Protein AF-A0A163UQL9-F1 (afdb_monomer_lite)

Organism: NCBI:txid2738409

Foldseek 3Di:
DPPPDDPPQDCDPPHPCVQVVLAVVLLVVLLVLLLVLLVLVLVVCVVDPCVGDPPCPCVVSVVVNVVSVVVSCCCQPPVVNCVVVVHYHDDPVSVVVSVCSSVVSNVVSVVVVVVVVPPPPPPPCDPPPPDPPPDDDDDDDDDD

InterPro domains:
  IPR006068 Cation-transporting P-type ATPase, C-terminal [PF00689] (23-114)
  IPR023298 P-type ATPase, transmembrane domain superfamily [SSF81665] (17-119)
  IPR050510 Cation transport ATPase (P-type) [PTHR43294] (22-121)

pLDDT: mean 70.05, std 11.57, range [43.97, 85.75]

Structure (mmCIF, N/CA/C/O backbone):
data_AF-A0A163UQL9-F1
#
_entry.id   AF-A0A163UQL9-F1
#
loop_
_atom_site.group_PDB
_atom_site.id
_atom_site.type_symbol
_atom_site.label_atom_id
_atom_site.label_alt_id
_atom_site.label_comp_id
_atom_site.label_asym_id
_atom_site.label_entity_id
_atom_site.label_seq_id
_atom_site.pdbx_PDB_ins_code
_atom_site.Cartn_x
_atom_site.Cartn_y
_atom_site.Cartn_z
_atom_site.occupancy
_atom_site.B_iso_or_equiv
_atom_site.auth_seq_id
_atom_site.auth_comp_id
_atom_site.auth_asym_id
_atom_site.auth_atom_id
_atom_site.pdbx_PDB_model_num
ATOM 1 N N . MET A 1 1 ? 18.413 8.265 -4.142 1.00 46.62 1 MET A N 1
ATOM 2 C CA . MET A 1 1 ? 17.915 8.684 -5.471 1.00 46.62 1 MET A CA 1
ATOM 3 C C . MET A 1 1 ? 18.793 8.009 -6.519 1.00 46.62 1 MET A C 1
ATOM 5 O O . MET A 1 1 ? 19.942 8.398 -6.638 1.00 46.62 1 MET A O 1
ATOM 9 N N . ARG A 1 2 ? 18.344 6.909 -7.146 1.00 56.00 2 ARG A N 1
ATOM 10 C CA . ARG A 1 2 ? 19.227 6.006 -7.925 1.00 56.00 2 ARG A CA 1
ATOM 11 C C . ARG A 1 2 ? 19.107 6.114 -9.457 1.00 56.00 2 ARG A C 1
ATOM 13 O O . ARG A 1 2 ? 19.931 5.524 -10.133 1.00 56.00 2 ARG A O 1
ATOM 20 N N . SER A 1 3 ? 18.141 6.861 -10.005 1.00 61.81 3 SER A N 1
ATOM 21 C CA . SER A 1 3 ? 17.850 6.835 -11.455 1.00 61.81 3 SER A CA 1
ATOM 22 C C . SER A 1 3 ? 18.218 8.104 -12.239 1.00 61.81 3 SER A C 1
ATOM 24 O O . SER A 1 3 ? 17.991 8.127 -13.440 1.00 61.81 3 SER A O 1
ATOM 26 N N . GLY A 1 4 ? 18.753 9.153 -11.595 1.00 72.50 4 GLY A N 1
ATOM 27 C CA . GLY A 1 4 ? 19.219 10.366 -12.295 1.00 72.50 4 GLY A CA 1
ATOM 28 C C . GLY A 1 4 ? 18.154 11.132 -13.095 1.00 72.50 4 GLY A C 1
ATOM 29 O O . GLY A 1 4 ? 18.515 11.849 -14.017 1.00 72.50 4 GLY A O 1
ATOM 30 N N . TRP A 1 5 ? 16.868 10.954 -12.766 1.00 76.56 5 TRP A N 1
ATOM 31 C CA . TRP A 1 5 ? 15.743 11.523 -13.513 1.00 76.56 5 TRP A CA 1
ATOM 32 C C . TRP A 1 5 ? 15.680 13.050 -13.394 1.00 76.56 5 TRP A C 1
ATOM 34 O O . TRP A 1 5 ? 15.702 13.582 -12.278 1.00 76.56 5 TRP A O 1
ATOM 44 N N . HIS A 1 6 ? 15.519 13.727 -14.529 1.00 80.69 6 HIS A N 1
ATOM 45 C CA . HIS A 1 6 ? 15.235 15.154 -14.637 1.00 80.69 6 HIS A CA 1
ATOM 46 C C . HIS A 1 6 ? 13.857 15.402 -15.277 1.00 80.69 6 HIS A C 1
ATOM 48 O O . HIS A 1 6 ? 13.406 14.620 -16.119 1.00 80.69 6 HIS A O 1
ATOM 54 N N . PRO A 1 7 ? 13.173 16.508 -14.921 1.00 81.25 7 PRO A N 1
ATOM 55 C CA . PRO A 1 7 ? 11.941 16.903 -15.594 1.00 81.25 7 PRO A CA 1
ATOM 56 C C . PRO A 1 7 ? 12.157 17.047 -17.106 1.00 81.25 7 PRO A C 1
ATOM 58 O O . PRO A 1 7 ? 12.985 17.843 -17.540 1.00 81.25 7 PRO A O 1
ATOM 61 N N . GLY A 1 8 ? 11.400 16.285 -17.897 1.00 78.75 8 GLY A N 1
ATOM 62 C CA . GLY A 1 8 ? 11.518 16.244 -19.360 1.00 78.75 8 GLY A CA 1
ATOM 63 C C . GLY A 1 8 ? 12.216 14.997 -19.911 1.00 78.75 8 GLY A C 1
ATOM 64 O O . GLY A 1 8 ? 12.157 14.774 -21.120 1.00 78.75 8 GLY A O 1
ATOM 65 N N . ASP A 1 9 ? 12.810 14.156 -19.058 1.00 83.75 9 ASP A N 1
ATOM 66 C CA . ASP A 1 9 ? 13.413 12.902 -19.507 1.00 83.75 9 ASP A CA 1
ATOM 67 C C . ASP A 1 9 ? 12.356 11.929 -20.070 1.00 83.75 9 ASP A C 1
ATOM 69 O O . ASP A 1 9 ? 11.282 11.761 -19.479 1.00 83.75 9 ASP A O 1
ATOM 73 N N . PRO A 1 10 ? 12.645 11.236 -21.188 1.00 83.06 10 PRO A N 1
ATOM 74 C CA . PRO A 1 10 ? 11.673 10.375 -21.841 1.00 83.06 10 PRO A CA 1
ATOM 75 C C . PRO A 1 10 ? 11.453 9.081 -21.040 1.00 83.06 10 PRO A C 1
ATOM 77 O O . PRO A 1 10 ? 12.370 8.287 -20.820 1.00 83.06 10 PRO A O 1
ATOM 80 N N . THR A 1 11 ? 10.205 8.830 -20.646 1.00 83.38 11 THR A N 1
ATOM 81 C CA . THR A 1 11 ? 9.770 7.650 -19.871 1.00 83.38 11 THR A CA 1
ATOM 82 C C . THR A 1 11 ? 8.900 6.685 -20.681 1.00 83.38 11 THR A C 1
ATOM 84 O O . THR A 1 11 ? 8.194 5.869 -20.101 1.00 83.38 11 THR A O 1
ATOM 87 N N . GLY A 1 12 ? 8.903 6.797 -22.013 1.00 82.25 12 GLY A N 1
ATOM 88 C CA . GLY A 1 12 ? 8.134 5.928 -22.910 1.00 82.25 12 GLY A CA 1
ATOM 89 C C . GLY A 1 12 ? 8.791 4.563 -23.168 1.00 82.25 12 GLY A C 1
ATOM 90 O O . GLY A 1 12 ? 9.935 4.340 -22.774 1.00 82.25 12 GLY A O 1
ATOM 91 N N . PRO A 1 13 ? 8.099 3.638 -23.856 1.00 80.25 13 PRO A N 1
ATOM 92 C CA . PRO A 1 13 ? 8.647 2.328 -24.203 1.00 80.25 13 PRO A CA 1
ATOM 93 C C . PRO A 1 13 ? 9.986 2.439 -24.944 1.00 80.25 13 PRO A C 1
ATOM 95 O O . PRO A 1 13 ? 10.136 3.253 -25.853 1.00 80.25 13 PRO A O 1
ATOM 98 N N . GLY A 1 14 ? 10.959 1.609 -24.561 1.00 79.81 14 GLY A N 1
ATOM 99 C CA . GLY A 1 14 ? 12.297 1.595 -25.165 1.00 79.81 14 GLY A CA 1
ATOM 100 C C . GLY A 1 14 ? 13.282 2.620 -24.593 1.00 79.81 14 GLY A C 1
ATOM 101 O O . GLY A 1 14 ? 14.436 2.638 -25.017 1.00 79.81 14 GLY A O 1
ATOM 102 N N . THR A 1 15 ? 12.878 3.443 -23.619 1.00 82.44 15 THR A N 1
ATOM 103 C CA . THR A 1 15 ? 13.795 4.366 -22.937 1.00 82.44 15 THR A CA 1
ATOM 104 C C . THR A 1 15 ? 14.406 3.727 -21.683 1.00 82.44 15 THR A C 1
ATOM 106 O O . THR A 1 15 ? 13.778 2.866 -21.057 1.00 82.44 15 THR A O 1
ATOM 109 N N . PRO A 1 16 ? 15.606 4.160 -21.243 1.00 80.94 16 PRO A N 1
ATOM 110 C CA . PRO A 1 16 ? 16.254 3.615 -20.044 1.00 80.94 16 PRO A CA 1
ATOM 111 C C . PRO A 1 16 ? 15.422 3.775 -18.761 1.00 80.94 16 PRO A C 1
ATOM 113 O O . PRO A 1 16 ? 15.566 2.998 -17.821 1.00 80.94 16 PRO A O 1
ATOM 116 N N . LEU A 1 17 ? 14.544 4.782 -18.719 1.00 83.62 17 LEU A N 1
ATOM 117 C CA . LEU A 1 17 ? 13.726 5.129 -17.557 1.00 83.62 17 LEU A CA 1
ATOM 118 C C . LEU A 1 17 ? 12.361 4.435 -17.543 1.00 83.62 17 LEU A C 1
ATOM 120 O O . LEU A 1 17 ? 11.648 4.540 -16.545 1.00 83.62 17 LEU A O 1
ATOM 124 N N . PHE A 1 18 ? 11.991 3.722 -18.611 1.00 83.00 18 PHE A N 1
ATOM 125 C CA . PHE A 1 18 ? 10.678 3.090 -18.741 1.00 83.00 18 PHE A CA 1
ATOM 126 C C . PHE A 1 18 ? 10.376 2.131 -17.584 1.00 83.00 18 PHE A C 1
ATOM 128 O O . PHE A 1 18 ? 9.333 2.232 -16.945 1.00 83.00 18 PHE A O 1
ATOM 135 N N . HIS A 1 19 ? 11.321 1.254 -17.238 1.00 80.19 19 HIS A N 1
ATOM 136 C CA . HIS A 1 19 ? 11.144 0.321 -16.122 1.00 80.19 19 HIS A CA 1
ATOM 137 C C . HIS A 1 19 ? 10.994 1.033 -14.774 1.00 80.19 19 HIS A C 1
ATOM 139 O O . HIS A 1 19 ? 10.098 0.692 -14.001 1.00 80.19 19 HIS A O 1
ATOM 145 N N . THR A 1 20 ? 11.817 2.051 -14.509 1.00 82.50 20 THR A N 1
ATOM 146 C CA . THR A 1 20 ? 11.721 2.860 -13.284 1.00 82.50 20 THR A CA 1
ATOM 147 C C . THR A 1 20 ? 10.377 3.583 -13.201 1.00 82.50 20 THR A C 1
ATOM 149 O O . THR A 1 20 ? 9.782 3.655 -12.127 1.00 82.50 20 THR A O 1
ATOM 152 N N . TYR A 1 21 ? 9.872 4.087 -14.329 1.00 83.62 21 TYR A N 1
ATOM 153 C CA . TYR A 1 21 ? 8.559 4.718 -14.413 1.00 83.62 21 TYR A CA 1
ATOM 154 C C . TYR A 1 21 ? 7.432 3.732 -14.075 1.00 83.62 21 TYR A C 1
ATOM 156 O O . TYR A 1 21 ? 6.598 4.034 -13.222 1.00 83.62 21 TYR A O 1
ATOM 164 N N . LEU A 1 22 ? 7.435 2.528 -14.660 1.00 83.62 22 LEU A N 1
ATOM 165 C CA . LEU A 1 22 ? 6.427 1.503 -14.353 1.00 83.62 22 LEU A CA 1
ATOM 166 C C . LEU A 1 22 ? 6.482 1.075 -12.878 1.00 83.62 22 LEU A C 1
ATOM 168 O O . LEU A 1 22 ? 5.440 0.934 -12.234 1.00 83.62 22 LEU A O 1
ATOM 172 N N . GLN A 1 23 ? 7.683 0.924 -12.310 1.00 83.19 23 GLN A N 1
ATOM 173 C CA . GLN A 1 23 ? 7.852 0.639 -10.881 1.00 83.19 23 GLN A CA 1
ATOM 174 C C . GLN A 1 23 ? 7.304 1.764 -10.000 1.00 83.19 23 GLN A C 1
ATOM 176 O O . GLN A 1 23 ? 6.595 1.484 -9.034 1.00 83.19 23 GLN A O 1
ATOM 181 N N . ALA A 1 24 ? 7.582 3.027 -10.336 1.00 83.62 24 ALA A N 1
ATOM 182 C CA . ALA A 1 24 ? 7.080 4.176 -9.589 1.00 83.62 24 ALA A CA 1
ATOM 183 C C . ALA A 1 24 ? 5.545 4.235 -9.615 1.00 83.62 24 ALA A C 1
ATOM 185 O O . ALA A 1 24 ? 4.922 4.336 -8.559 1.00 83.62 24 ALA A O 1
ATOM 186 N N . THR A 1 25 ? 4.931 4.077 -10.790 1.00 85.19 25 THR A N 1
ATOM 187 C CA . THR A 1 25 ? 3.468 4.048 -10.945 1.00 85.19 25 THR A CA 1
ATOM 188 C C . THR A 1 25 ? 2.842 2.888 -10.170 1.00 85.19 25 THR A C 1
ATOM 190 O O . THR A 1 25 ? 1.842 3.074 -9.474 1.00 85.19 25 THR A O 1
ATOM 193 N N . THR A 1 26 ? 3.459 1.704 -10.211 1.00 85.44 26 THR A N 1
ATOM 194 C CA . THR A 1 26 ? 2.978 0.538 -9.453 1.00 85.44 26 THR A CA 1
ATOM 195 C C . THR A 1 26 ? 3.098 0.766 -7.944 1.00 85.44 26 THR A C 1
ATOM 197 O O . THR A 1 26 ? 2.188 0.422 -7.190 1.00 85.44 26 THR A O 1
ATOM 200 N N . MET A 1 27 ? 4.177 1.406 -7.487 1.00 83.69 27 MET A N 1
ATOM 201 C CA . MET A 1 27 ? 4.354 1.776 -6.083 1.00 83.69 27 MET A CA 1
ATOM 202 C C . MET A 1 27 ? 3.316 2.813 -5.632 1.00 83.69 27 MET A C 1
ATOM 204 O O . MET A 1 27 ? 2.772 2.684 -4.536 1.00 83.69 27 MET A O 1
ATOM 208 N N . SER A 1 28 ? 2.986 3.800 -6.472 1.00 85.06 28 SER A N 1
ATOM 209 C CA . SER A 1 28 ? 1.904 4.756 -6.202 1.00 85.06 28 SER A CA 1
ATOM 210 C C . SER A 1 28 ? 0.542 4.069 -6.107 1.00 85.06 28 SER A C 1
ATOM 212 O O . SER A 1 28 ? -0.197 4.325 -5.157 1.00 85.06 28 SER A O 1
ATOM 214 N N . PHE A 1 29 ? 0.226 3.159 -7.032 1.00 85.75 29 PHE A N 1
ATOM 215 C CA . PHE A 1 29 ? -0.991 2.345 -6.971 1.00 85.75 29 PHE A CA 1
ATOM 216 C C . PHE A 1 29 ? -1.073 1.560 -5.657 1.00 85.75 29 PHE A C 1
ATOM 218 O O . PHE A 1 29 ? -2.070 1.635 -4.939 1.00 85.75 29 PHE A O 1
ATOM 225 N N . ALA A 1 30 ? 0.001 0.858 -5.301 1.00 82.88 30 ALA A N 1
ATOM 226 C CA . ALA A 1 30 ? 0.039 0.050 -4.095 1.00 82.88 30 ALA A CA 1
ATOM 227 C C . ALA A 1 30 ? -0.087 0.915 -2.820 1.00 82.88 30 ALA A C 1
ATOM 229 O O . ALA A 1 30 ? -0.757 0.516 -1.866 1.00 82.88 30 ALA A O 1
ATOM 230 N N . ALA A 1 31 ? 0.491 2.123 -2.808 1.00 81.00 31 ALA A N 1
ATOM 231 C CA . ALA A 1 31 ? 0.335 3.072 -1.706 1.00 81.00 31 ALA A CA 1
ATOM 232 C C . ALA A 1 31 ? -1.121 3.543 -1.545 1.00 81.00 31 ALA A C 1
ATOM 234 O O . ALA A 1 31 ? -1.613 3.626 -0.421 1.00 81.00 31 ALA A O 1
ATOM 235 N N . ILE A 1 32 ? -1.829 3.793 -2.652 1.00 85.62 32 ILE A N 1
ATOM 236 C CA . ILE A 1 32 ? -3.260 4.130 -2.624 1.00 85.62 32 ILE A CA 1
ATOM 237 C C . ILE A 1 32 ? -4.058 2.979 -2.004 1.00 85.62 32 ILE A C 1
ATOM 239 O O . ILE A 1 32 ? -4.816 3.215 -1.066 1.00 85.62 32 ILE A O 1
ATOM 243 N N . VAL A 1 33 ? -3.845 1.738 -2.454 1.00 83.31 33 VAL A N 1
ATOM 244 C CA . VAL A 1 33 ? -4.513 0.556 -1.876 1.00 83.31 33 VAL A CA 1
ATOM 245 C C . VAL A 1 33 ? -4.225 0.431 -0.375 1.00 83.31 33 VAL A C 1
ATOM 247 O O . VAL A 1 33 ? -5.133 0.201 0.421 1.00 83.31 33 VAL A O 1
ATOM 250 N N . ALA A 1 34 ? -2.978 0.644 0.051 1.00 79.06 34 ALA A N 1
ATOM 251 C CA . ALA A 1 34 ? -2.619 0.605 1.468 1.00 79.06 34 ALA A CA 1
ATOM 252 C C . ALA A 1 34 ? -3.386 1.653 2.302 1.00 79.06 34 ALA A C 1
ATOM 254 O O . ALA A 1 34 ? -3.833 1.351 3.414 1.00 79.06 34 ALA A O 1
ATOM 255 N N . CYS A 1 35 ? -3.586 2.859 1.762 1.00 78.81 35 CYS A N 1
ATOM 256 C CA . CYS A 1 35 ? -4.412 3.890 2.392 1.00 78.81 35 CYS A CA 1
ATOM 257 C C . CYS A 1 35 ? -5.881 3.459 2.506 1.00 78.81 35 CYS A C 1
ATOM 259 O O . CYS A 1 35 ? -6.468 3.599 3.581 1.00 78.81 35 CYS A O 1
ATOM 261 N N . GLN A 1 36 ? -6.451 2.887 1.441 1.00 82.31 36 GLN A N 1
ATOM 262 C CA . GLN A 1 36 ? -7.839 2.405 1.422 1.00 82.31 36 GLN A CA 1
ATOM 263 C C . GLN A 1 36 ? -8.079 1.336 2.494 1.00 82.31 36 GLN A C 1
ATOM 265 O O . GLN A 1 36 ? -9.039 1.428 3.265 1.00 82.31 36 GLN A O 1
ATOM 270 N N . VAL A 1 37 ? -7.145 0.390 2.631 1.00 78.75 37 VAL A N 1
ATOM 271 C CA . VAL A 1 37 ? -7.162 -0.621 3.696 1.00 78.75 37 VAL A CA 1
ATOM 272 C C . VAL A 1 37 ? -7.133 0.038 5.081 1.00 78.75 37 VAL A C 1
ATOM 274 O O . VAL A 1 37 ? -7.926 -0.327 5.952 1.00 78.75 37 VAL A O 1
ATOM 277 N N . GLY A 1 38 ? -6.275 1.042 5.291 1.00 74.00 38 GLY A N 1
ATOM 278 C CA . GLY A 1 38 ? -6.229 1.818 6.536 1.00 74.00 38 GLY A CA 1
ATOM 279 C C . GLY A 1 38 ? -7.573 2.472 6.884 1.00 74.00 38 GLY A C 1
ATOM 280 O O . GLY A 1 38 ? -8.043 2.366 8.021 1.00 74.00 38 GLY A O 1
ATOM 281 N N . THR A 1 39 ? -8.246 3.072 5.900 1.00 76.69 39 THR A N 1
ATOM 282 C CA . THR A 1 39 ? -9.588 3.655 6.061 1.00 76.69 39 THR A CA 1
ATOM 283 C C . THR A 1 39 ? -10.661 2.592 6.339 1.00 76.69 39 THR A C 1
ATOM 285 O O . THR A 1 39 ? -11.529 2.791 7.197 1.00 76.69 39 THR A O 1
ATOM 288 N N . ALA A 1 40 ? -10.596 1.429 5.688 1.00 74.62 40 ALA A N 1
ATOM 289 C CA . ALA A 1 40 ? -11.495 0.305 5.959 1.00 74.62 40 ALA A CA 1
ATOM 290 C C . ALA A 1 40 ? -11.349 -0.205 7.408 1.00 74.62 40 ALA A C 1
ATOM 292 O O . ALA A 1 40 ? -12.346 -0.443 8.095 1.00 74.62 40 ALA A O 1
ATOM 293 N N . PHE A 1 41 ? -10.121 -0.282 7.930 1.00 69.06 41 PHE A N 1
ATOM 294 C CA . PHE A 1 41 ? -9.880 -0.595 9.342 1.00 69.06 41 PHE A CA 1
ATOM 295 C C . PHE A 1 41 ? -10.369 0.509 10.295 1.00 69.06 41 PHE A C 1
ATOM 297 O O . PHE A 1 41 ? -10.975 0.202 11.323 1.00 69.06 41 PHE A O 1
ATOM 304 N N . ALA A 1 42 ? -10.150 1.784 9.968 1.00 68.69 42 ALA A N 1
ATOM 305 C CA . ALA A 1 42 ? -10.599 2.925 10.772 1.00 68.69 42 ALA A CA 1
ATOM 306 C C . ALA A 1 42 ? -12.131 2.988 10.916 1.00 68.69 42 ALA A C 1
ATOM 308 O O . ALA A 1 42 ? -12.665 3.129 12.026 1.00 68.69 42 ALA A O 1
ATOM 309 N N . SER A 1 43 ? -12.842 2.815 9.796 1.00 65.19 43 SER A N 1
ATOM 310 C CA . SER A 1 43 ? -14.306 2.760 9.767 1.00 65.19 43 SER A CA 1
ATOM 311 C C . SER A 1 43 ? -14.840 1.587 10.591 1.00 65.19 43 SER A C 1
ATOM 313 O O . SER A 1 43 ? -15.808 1.757 11.326 1.00 65.19 43 SER A O 1
ATOM 315 N N . ARG A 1 44 ? -14.162 0.434 10.601 1.00 63.84 44 ARG A N 1
ATOM 316 C CA . ARG A 1 44 ? -14.517 -0.687 11.482 1.00 63.84 44 ARG A CA 1
ATOM 317 C C . ARG A 1 44 ? -14.434 -0.323 12.970 1.00 63.84 44 ARG A C 1
ATOM 319 O O . ARG A 1 44 ? -15.361 -0.638 13.718 1.00 63.84 44 ARG A O 1
ATOM 326 N N . THR A 1 45 ? -13.361 0.336 13.407 1.00 55.53 45 THR A N 1
ATOM 327 C CA . THR A 1 45 ? -13.200 0.763 14.811 1.00 55.53 45 THR A CA 1
ATOM 328 C C . THR A 1 45 ? -14.277 1.773 15.240 1.00 55.53 45 THR A C 1
ATOM 330 O O . THR A 1 45 ? -14.605 1.868 16.422 1.00 55.53 45 THR A O 1
ATOM 333 N N . ALA A 1 46 ? -14.879 2.506 14.292 1.00 51.38 46 ALA A N 1
ATOM 334 C CA . ALA A 1 46 ? -15.933 3.482 14.578 1.00 51.38 46 ALA A CA 1
ATOM 335 C C . ALA A 1 46 ? -17.254 2.834 15.035 1.00 51.38 46 ALA A C 1
ATOM 337 O O . ALA A 1 46 ? -17.937 3.396 15.889 1.00 51.38 46 ALA A O 1
ATOM 338 N N . TRP A 1 47 ? -17.591 1.647 14.519 1.00 47.94 47 TRP A N 1
ATOM 339 C CA . TRP A 1 47 ? -18.844 0.944 14.842 1.00 47.94 47 TRP A CA 1
ATOM 340 C C . TRP A 1 47 ? -18.715 -0.040 16.010 1.00 47.94 47 TRP A C 1
ATOM 342 O O . TRP A 1 47 ? -19.717 -0.483 16.565 1.00 47.94 47 TRP A O 1
ATOM 352 N N . ALA A 1 48 ? -17.490 -0.376 16.411 1.00 44.22 48 ALA A N 1
ATOM 353 C CA . ALA A 1 48 ? -17.218 -1.365 17.441 1.00 44.22 48 ALA A CA 1
ATOM 354 C C . ALA A 1 48 ? -16.020 -0.923 18.285 1.00 44.22 48 ALA A C 1
ATOM 356 O O . ALA A 1 48 ? -14.875 -0.982 17.840 1.00 44.22 48 ALA A O 1
ATOM 357 N N . SER A 1 49 ? -16.271 -0.509 19.530 1.00 43.97 49 SER A N 1
ATOM 358 C CA . SER A 1 49 ? -15.197 -0.345 20.511 1.00 43.97 49 SER A CA 1
ATOM 359 C C . SER A 1 49 ? -14.402 -1.655 20.589 1.00 43.97 49 SER A C 1
ATOM 361 O O . SER A 1 49 ? -14.993 -2.699 20.876 1.00 43.97 49 SER A O 1
ATOM 363 N N . LEU A 1 50 ? -13.079 -1.609 20.366 1.00 44.66 50 LEU A N 1
ATOM 364 C CA . LEU A 1 50 ? -12.171 -2.771 20.445 1.00 44.66 50 LEU A CA 1
ATOM 365 C C . LEU A 1 50 ? -12.302 -3.557 21.766 1.00 44.66 50 LEU A C 1
ATOM 367 O O . LEU A 1 50 ? -11.892 -4.710 21.842 1.00 44.66 50 LEU A O 1
ATOM 371 N N . LYS A 1 51 ? -12.881 -2.942 22.804 1.00 45.81 51 LYS A N 1
ATOM 372 C CA . LYS A 1 51 ? -13.146 -3.555 24.109 1.00 45.81 51 LYS A CA 1
ATOM 373 C C . LYS A 1 51 ? -14.436 -4.383 24.194 1.00 45.81 51 LYS A C 1
ATOM 375 O O . LYS A 1 51 ? -14.579 -5.119 25.161 1.00 45.81 51 LYS A O 1
ATOM 380 N N . SER A 1 52 ? -15.369 -4.259 23.244 1.00 44.72 52 SER A N 1
ATOM 381 C CA . SER A 1 52 ? -16.712 -4.861 23.340 1.00 44.72 52 SER A CA 1
ATOM 382 C C . SER A 1 52 ? -17.043 -5.864 22.235 1.00 44.72 52 SER A C 1
ATOM 384 O O . SER A 1 52 ? -17.952 -6.667 22.418 1.00 44.72 52 SER A O 1
ATOM 386 N N . VAL A 1 53 ? -16.363 -5.825 21.087 1.00 45.59 53 VAL A N 1
ATOM 387 C CA . VAL A 1 53 ? -16.701 -6.680 19.942 1.00 45.59 53 VAL A CA 1
ATOM 388 C C . VAL A 1 53 ? -15.414 -7.273 19.385 1.00 45.59 53 VAL A C 1
ATOM 390 O O . VAL A 1 53 ? -14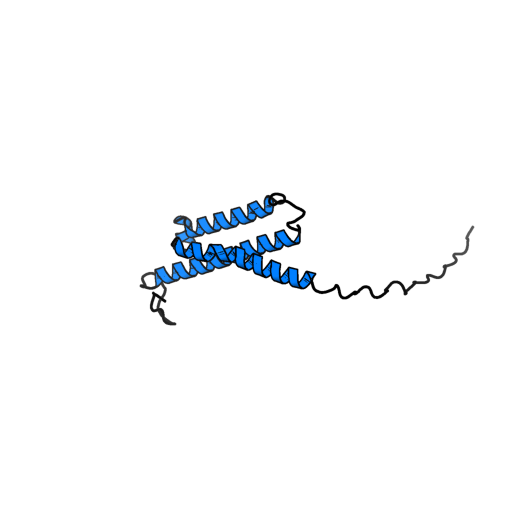.568 -6.563 18.845 1.00 45.59 53 VAL A O 1
ATOM 393 N N . GLY A 1 54 ? -15.257 -8.586 19.558 1.00 49.75 54 GLY A N 1
ATOM 394 C CA . GLY A 1 54 ? -14.072 -9.332 19.150 1.00 49.75 54 GLY A CA 1
ATOM 395 C C . GLY A 1 54 ? -13.724 -9.152 17.671 1.00 49.75 54 GLY A C 1
ATOM 396 O O . GLY A 1 54 ? -14.568 -8.825 16.827 1.00 49.75 54 GLY A O 1
ATOM 397 N N . VAL A 1 55 ? -12.453 -9.412 17.359 1.00 51.78 55 VAL A N 1
ATOM 398 C CA . VAL A 1 55 ? -11.775 -9.187 16.069 1.00 51.78 55 VAL A CA 1
ATOM 399 C C . VAL A 1 55 ? -12.430 -9.927 14.873 1.00 51.78 55 VAL A C 1
ATOM 401 O O . VAL A 1 55 ? -12.028 -9.724 13.730 1.00 51.78 55 VAL A O 1
ATOM 404 N N . THR A 1 56 ? -13.513 -10.677 15.067 1.00 51.28 56 THR A N 1
ATOM 405 C CA . THR A 1 56 ? -14.131 -11.581 14.081 1.00 51.28 56 THR A CA 1
ATOM 406 C C . THR A 1 56 ? -15.592 -11.275 13.714 1.00 51.28 56 THR A C 1
ATOM 408 O O . THR A 1 56 ? -16.140 -11.942 12.840 1.00 51.28 56 THR A O 1
ATOM 411 N N . THR A 1 57 ? -16.238 -10.273 14.323 1.00 54.28 57 THR A N 1
ATOM 412 C CA . THR A 1 57 ? -17.712 -10.124 14.232 1.00 54.28 57 THR A CA 1
ATOM 413 C C . THR A 1 57 ? -18.225 -9.621 12.871 1.00 54.28 57 THR A C 1
ATOM 415 O O . THR A 1 57 ? -19.357 -9.912 12.506 1.00 54.28 57 THR A O 1
ATOM 418 N N . ASN A 1 58 ? -17.400 -8.933 12.066 1.00 63.16 58 ASN A N 1
ATOM 419 C CA . ASN A 1 58 ? -17.781 -8.498 10.713 1.00 63.16 58 ASN A CA 1
ATOM 420 C C . ASN A 1 58 ? -16.887 -9.146 9.644 1.00 63.16 58 ASN A C 1
ATOM 422 O O . ASN A 1 58 ? -15.939 -8.542 9.132 1.00 63.16 58 ASN A O 1
ATOM 426 N N . ARG A 1 59 ? -17.196 -10.411 9.332 1.00 66.94 59 ARG A N 1
ATOM 427 C CA . ARG A 1 59 ? -16.485 -11.218 8.324 1.00 66.94 59 ARG A CA 1
ATOM 428 C C . ARG A 1 59 ? -16.600 -10.633 6.912 1.00 66.94 59 ARG A C 1
ATOM 430 O O . ARG A 1 59 ? -15.708 -10.875 6.113 1.00 66.94 59 ARG A O 1
ATOM 437 N N . LEU A 1 60 ? -17.637 -9.841 6.620 1.00 69.50 60 LEU A N 1
ATOM 438 C CA . LEU A 1 60 ? -17.813 -9.192 5.316 1.00 69.50 60 LEU A CA 1
ATOM 439 C C . LEU A 1 60 ? -16.768 -8.097 5.083 1.00 69.50 60 LEU A C 1
ATOM 441 O O . LEU A 1 60 ? -16.153 -8.064 4.024 1.00 69.50 60 LEU A O 1
ATOM 445 N N . VAL A 1 61 ? -16.499 -7.254 6.085 1.00 69.31 61 VAL A N 1
ATOM 446 C CA . VAL A 1 61 ? -15.460 -6.209 5.982 1.00 69.31 61 VAL A CA 1
ATOM 447 C C . VAL A 1 61 ? -14.060 -6.823 5.927 1.00 69.31 61 VAL A C 1
ATOM 449 O O . VAL A 1 61 ? -13.239 -6.410 5.115 1.00 69.31 61 VAL A O 1
ATOM 452 N N . LEU A 1 62 ? -13.796 -7.854 6.738 1.00 68.75 62 LEU A N 1
ATOM 453 C CA . LEU A 1 62 ? -12.546 -8.623 6.656 1.00 68.75 62 LEU A CA 1
ATOM 454 C C . LEU A 1 62 ? -12.379 -9.305 5.293 1.00 68.75 62 LEU A C 1
ATOM 456 O O . LEU A 1 62 ? -11.279 -9.306 4.750 1.00 68.75 62 LEU A O 1
ATOM 460 N N . GLY A 1 63 ? -13.463 -9.846 4.735 1.00 72.81 63 GLY A N 1
ATOM 461 C CA . GLY A 1 63 ? -13.490 -10.407 3.388 1.00 72.81 63 GLY A CA 1
ATOM 462 C C . GLY A 1 63 ? -13.203 -9.358 2.317 1.00 72.81 63 GLY A C 1
ATOM 463 O O . GLY A 1 63 ? -12.419 -9.632 1.418 1.00 72.81 63 GLY A O 1
ATOM 464 N N . GLY A 1 64 ? -13.760 -8.150 2.448 1.00 77.31 64 GLY A N 1
ATOM 465 C CA . GLY A 1 64 ? -13.487 -7.025 1.550 1.00 77.31 64 GLY A CA 1
ATOM 466 C C . GLY A 1 64 ? -12.022 -6.589 1.576 1.00 77.31 64 GLY A C 1
ATOM 467 O O . GLY A 1 64 ? -11.402 -6.491 0.524 1.00 77.31 64 GLY A O 1
ATOM 468 N N . ILE A 1 65 ? -11.438 -6.431 2.768 1.00 74.31 65 ILE A N 1
ATOM 469 C CA . ILE A 1 65 ? -10.013 -6.095 2.927 1.00 74.31 65 ILE A CA 1
ATOM 470 C C . ILE A 1 65 ? -9.123 -7.206 2.354 1.00 74.31 65 ILE A C 1
ATOM 472 O O . ILE A 1 65 ? -8.166 -6.929 1.635 1.00 74.31 65 ILE A O 1
ATOM 476 N N . ALA A 1 66 ? -9.432 -8.473 2.647 1.00 73.88 66 ALA A N 1
ATOM 477 C CA . ALA A 1 66 ? -8.683 -9.603 2.104 1.00 73.88 66 ALA A CA 1
ATOM 478 C C . ALA A 1 66 ? -8.778 -9.656 0.572 1.00 73.88 66 ALA A C 1
ATOM 480 O O . ALA A 1 66 ? -7.766 -9.854 -0.094 1.00 73.88 66 ALA A O 1
ATOM 481 N N . PHE A 1 67 ? -9.971 -9.435 0.015 1.00 81.06 67 PHE A N 1
ATOM 482 C CA . PHE A 1 67 ? -10.190 -9.369 -1.425 1.00 81.06 67 PHE A CA 1
ATOM 483 C C . PHE A 1 67 ? -9.387 -8.235 -2.070 1.00 81.06 67 PHE A C 1
ATOM 485 O O . PHE A 1 67 ? -8.720 -8.467 -3.073 1.00 81.06 67 PHE A O 1
ATOM 492 N N . GLU A 1 68 ? -9.395 -7.041 -1.479 1.00 84.19 68 GLU A N 1
ATOM 493 C CA . GLU A 1 68 ? -8.647 -5.885 -1.977 1.00 84.19 68 GLU A CA 1
ATOM 494 C C . GLU A 1 68 ? -7.134 -6.149 -1.994 1.00 84.19 68 GLU A C 1
ATOM 496 O O . GLU A 1 68 ? -6.471 -5.907 -3.004 1.00 84.19 68 GLU A O 1
ATOM 501 N N . LEU A 1 69 ? -6.594 -6.737 -0.921 1.00 79.56 69 LEU A N 1
ATOM 502 C CA . LEU A 1 69 ? -5.183 -7.126 -0.847 1.00 79.56 69 LEU A CA 1
ATOM 503 C C . LEU A 1 69 ? -4.825 -8.211 -1.872 1.00 79.56 69 LEU A C 1
ATOM 505 O O . LEU A 1 69 ? -3.792 -8.113 -2.534 1.00 79.56 69 LEU A O 1
ATOM 509 N N . ILE A 1 70 ? -5.675 -9.231 -2.033 1.00 79.50 70 ILE A N 1
ATOM 510 C CA . ILE A 1 70 ? -5.474 -10.292 -3.032 1.00 79.50 70 ILE A CA 1
ATOM 511 C C . ILE A 1 70 ? -5.504 -9.704 -4.444 1.00 79.50 70 ILE A C 1
ATOM 513 O O . ILE A 1 70 ? -4.646 -10.034 -5.261 1.00 79.50 70 ILE A O 1
ATOM 517 N N . PHE A 1 71 ? -6.457 -8.817 -4.729 1.00 83.69 71 PHE A N 1
ATOM 518 C CA . PHE A 1 71 ? -6.583 -8.168 -6.027 1.00 83.69 71 PHE A CA 1
ATOM 519 C C . PHE A 1 71 ? -5.370 -7.285 -6.335 1.00 83.69 71 PHE A C 1
ATOM 521 O O . PHE A 1 71 ? -4.806 -7.380 -7.423 1.00 83.69 71 PHE A O 1
ATOM 528 N N . ALA A 1 72 ? -4.903 -6.491 -5.370 1.00 82.88 72 ALA A N 1
ATOM 529 C CA . ALA A 1 72 ? -3.689 -5.698 -5.531 1.00 82.88 72 ALA A CA 1
ATOM 530 C C . ALA A 1 72 ? -2.451 -6.579 -5.764 1.00 82.88 72 ALA A C 1
ATOM 532 O O . ALA A 1 72 ? -1.673 -6.306 -6.677 1.00 82.88 72 ALA A O 1
ATOM 533 N N . CYS A 1 73 ? -2.300 -7.681 -5.020 1.00 79.19 73 CYS A N 1
ATOM 534 C CA . CYS A 1 73 ? -1.251 -8.671 -5.278 1.00 79.19 73 CYS A CA 1
ATOM 535 C C . CYS A 1 73 ? -1.364 -9.276 -6.683 1.00 79.19 73 CYS A C 1
ATOM 537 O O . CYS A 1 73 ? -0.347 -9.439 -7.353 1.00 79.19 73 CYS A O 1
ATOM 539 N N . ALA A 1 74 ? -2.575 -9.571 -7.160 1.00 80.12 74 ALA A N 1
ATOM 540 C CA . ALA A 1 74 ? -2.780 -10.063 -8.517 1.00 80.12 74 ALA A CA 1
ATOM 541 C C . ALA A 1 74 ? -2.341 -9.018 -9.555 1.00 80.12 74 ALA A C 1
ATOM 543 O O . ALA A 1 74 ? -1.591 -9.352 -10.463 1.00 80.12 74 ALA A O 1
ATOM 544 N N . VAL A 1 75 ? -2.706 -7.745 -9.394 1.00 82.19 75 VAL A N 1
ATOM 545 C CA . VAL A 1 75 ? -2.265 -6.670 -10.303 1.00 82.19 75 VAL A CA 1
ATOM 546 C C . VAL A 1 75 ? -0.740 -6.501 -10.302 1.00 82.19 75 VAL A C 1
ATOM 548 O O . VAL A 1 75 ? -0.158 -6.205 -11.344 1.00 82.19 75 VAL A O 1
ATOM 551 N N . ILE A 1 76 ? -0.079 -6.699 -9.159 1.00 81.06 76 ILE A N 1
ATOM 552 C CA . ILE A 1 76 ? 1.376 -6.523 -9.033 1.00 81.06 76 ILE A CA 1
ATOM 553 C C . ILE A 1 76 ? 2.156 -7.742 -9.539 1.00 81.06 76 ILE A C 1
ATOM 555 O O . ILE A 1 76 ? 3.255 -7.554 -10.054 1.00 81.06 76 ILE A O 1
ATOM 559 N N . TYR A 1 77 ? 1.630 -8.965 -9.408 1.00 77.25 77 TYR A N 1
ATOM 560 C CA . TYR A 1 77 ? 2.394 -10.199 -9.652 1.00 77.25 77 TYR A CA 1
ATOM 561 C C . TYR A 1 77 ? 1.890 -11.080 -10.800 1.00 77.25 77 TYR A C 1
ATOM 563 O O . TYR A 1 77 ? 2.665 -11.906 -11.284 1.00 77.25 77 TYR A O 1
ATOM 571 N N . LEU A 1 78 ? 0.641 -10.945 -11.267 1.00 83.06 78 LEU A N 1
ATOM 572 C CA . LEU A 1 78 ? 0.183 -11.717 -12.427 1.00 83.06 78 LEU A CA 1
ATOM 573 C C . LEU A 1 78 ? 0.691 -11.073 -13.724 1.00 83.06 78 LEU A C 1
ATOM 575 O O . LEU A 1 78 ? 0.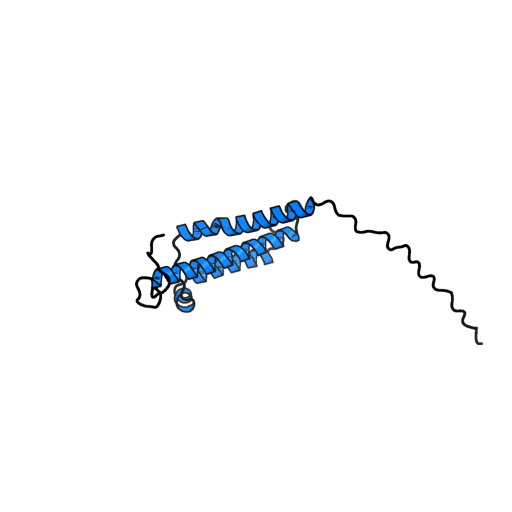290 -9.948 -14.027 1.00 83.06 78 LEU A O 1
ATOM 579 N N . PRO A 1 79 ? 1.457 -11.796 -14.562 1.00 79.88 79 PRO A N 1
ATOM 580 C CA . PRO A 1 79 ? 2.013 -11.242 -15.798 1.00 79.88 79 PRO A CA 1
ATOM 581 C C . PRO A 1 79 ? 0.931 -10.796 -16.796 1.00 79.88 79 PRO A C 1
ATOM 583 O O . PRO A 1 79 ? 1.106 -9.804 -17.499 1.00 79.88 79 PRO A O 1
ATOM 586 N N . ALA A 1 80 ? -0.225 -11.470 -16.820 1.00 80.44 80 ALA A N 1
ATOM 587 C CA . ALA A 1 80 ? -1.363 -11.059 -17.645 1.00 80.44 80 ALA A CA 1
ATOM 588 C C . ALA A 1 80 ? -1.932 -9.694 -17.219 1.00 80.44 80 ALA A C 1
ATOM 590 O O . ALA A 1 80 ? -2.252 -8.866 -18.067 1.00 80.44 80 ALA A O 1
ATOM 591 N N . LEU A 1 81 ? -2.028 -9.440 -15.909 1.00 78.62 81 LEU A N 1
ATOM 592 C CA . LEU A 1 81 ? -2.500 -8.157 -15.388 1.00 78.62 81 LEU A CA 1
ATOM 593 C C . LEU A 1 81 ? -1.416 -7.083 -15.512 1.00 78.62 81 LEU A C 1
ATOM 595 O O . LEU A 1 81 ? -1.745 -5.952 -15.849 1.00 78.62 81 LEU A O 1
ATOM 599 N N . GLN A 1 82 ? -0.141 -7.432 -15.339 1.00 81.88 82 GLN A N 1
ATOM 600 C CA . GLN A 1 82 ? 0.974 -6.514 -15.583 1.00 81.88 82 GLN A CA 1
ATOM 601 C C . GLN A 1 82 ? 0.979 -5.965 -17.006 1.00 81.88 82 GLN A C 1
ATOM 603 O O . GLN A 1 82 ? 1.178 -4.768 -17.201 1.00 81.88 82 GLN A O 1
ATOM 608 N N . TYR A 1 83 ? 0.684 -6.814 -17.991 1.00 77.62 83 TYR A N 1
ATOM 609 C CA . TYR A 1 83 ? 0.566 -6.389 -19.381 1.00 77.62 83 TYR A CA 1
ATOM 610 C C . TYR A 1 83 ? -0.607 -5.421 -19.608 1.00 77.62 83 TYR A C 1
ATOM 612 O O . TYR A 1 83 ? -0.456 -4.431 -20.317 1.00 77.62 83 TYR A O 1
ATOM 620 N N . VAL A 1 84 ? -1.763 -5.678 -18.985 1.00 82.12 84 VAL A N 1
ATOM 621 C CA . VAL A 1 84 ? -2.970 -4.844 -19.141 1.00 82.12 84 VAL A CA 1
ATOM 622 C C . VAL A 1 84 ? -2.845 -3.506 -18.407 1.00 82.12 84 VAL A C 1
ATOM 624 O O . VAL A 1 84 ? -3.230 -2.471 -18.944 1.00 82.12 84 VAL A O 1
ATOM 627 N N . PHE A 1 85 ? -2.319 -3.519 -17.182 1.00 78.31 85 PHE A N 1
ATOM 628 C CA . PHE A 1 85 ? -2.233 -2.339 -16.318 1.00 78.31 85 PHE A CA 1
ATOM 629 C C . PHE A 1 85 ? -0.913 -1.572 -16.459 1.00 78.31 85 PHE A C 1
ATOM 631 O O . PHE A 1 85 ? -0.780 -0.494 -15.882 1.00 78.31 85 PHE A O 1
ATOM 638 N N . GLY A 1 86 ? 0.065 -2.108 -17.195 1.00 76.50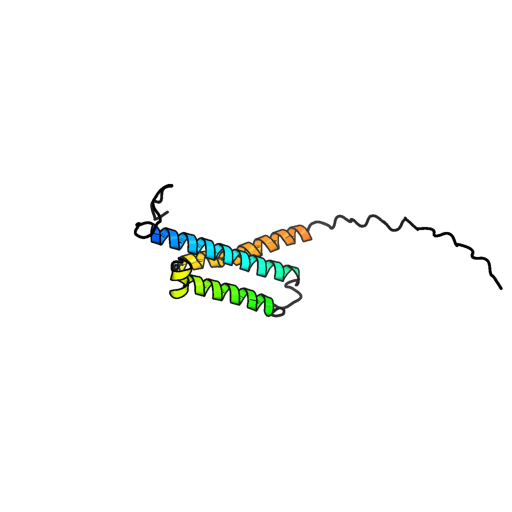 86 GLY A N 1
ATOM 639 C CA . GLY A 1 86 ? 1.410 -1.538 -17.254 1.00 76.50 86 GLY A CA 1
ATOM 640 C C . GLY A 1 86 ? 2.086 -1.525 -15.880 1.00 76.50 86 GLY A C 1
ATOM 641 O O . GLY A 1 86 ? 2.786 -0.571 -15.546 1.00 76.50 86 GLY A O 1
ATOM 642 N N . SER A 1 87 ? 1.839 -2.537 -15.046 1.00 78.12 87 SER A N 1
ATOM 643 C CA . SER A 1 87 ? 2.501 -2.650 -13.746 1.00 78.12 87 SER A CA 1
ATOM 644 C C . SER A 1 87 ? 3.823 -3.406 -13.872 1.00 78.12 87 SER A C 1
ATOM 646 O O . SER A 1 87 ? 4.021 -4.241 -14.755 1.00 78.12 87 SER A O 1
ATOM 648 N N . ALA A 1 88 ? 4.756 -3.095 -12.979 1.00 79.75 88 ALA A N 1
ATOM 649 C CA . AL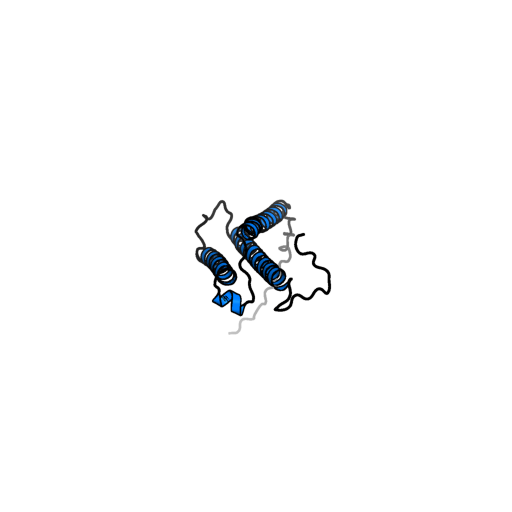A A 1 88 ? 6.026 -3.796 -12.857 1.00 79.75 88 ALA A CA 1
ATOM 650 C C . ALA A 1 88 ? 6.072 -4.546 -11.526 1.00 79.75 88 ALA A C 1
ATOM 652 O O . ALA A 1 88 ? 5.553 -4.065 -10.518 1.00 79.75 88 ALA A O 1
ATOM 653 N N . ALA A 1 89 ? 6.724 -5.709 -11.510 1.00 77.06 89 ALA A N 1
ATOM 654 C CA . ALA A 1 89 ? 6.946 -6.445 -10.274 1.00 77.06 89 ALA A CA 1
ATOM 655 C C . ALA A 1 89 ? 7.707 -5.566 -9.268 1.00 77.06 89 ALA A C 1
ATOM 657 O O . ALA A 1 89 ? 8.750 -4.984 -9.589 1.00 77.06 89 ALA A O 1
ATOM 658 N N . LEU A 1 90 ? 7.167 -5.469 -8.052 1.00 73.88 90 LEU A N 1
ATOM 659 C CA . LEU A 1 90 ? 7.831 -4.804 -6.937 1.00 73.88 90 LEU A CA 1
ATOM 660 C C . LEU A 1 90 ? 8.746 -5.790 -6.218 1.00 73.88 90 LEU A C 1
ATOM 662 O O . LEU A 1 90 ? 8.336 -6.906 -5.881 1.00 73.88 90 LEU A O 1
ATOM 666 N N . ASP A 1 91 ? 9.955 -5.327 -5.913 1.00 75.25 91 ASP A N 1
ATOM 667 C CA . ASP A 1 91 ? 10.855 -6.031 -5.012 1.00 75.25 91 ASP A CA 1
ATOM 668 C C . ASP A 1 91 ? 10.265 -6.107 -3.599 1.00 75.25 91 ASP A C 1
ATOM 670 O O . ASP A 1 91 ? 9.588 -5.191 -3.120 1.00 75.25 91 ASP A O 1
ATOM 674 N N . ALA A 1 92 ? 10.605 -7.175 -2.875 1.00 71.12 92 ALA A N 1
ATOM 675 C CA . ALA A 1 92 ? 10.118 -7.419 -1.518 1.00 71.12 92 ALA A CA 1
ATOM 676 C C . ALA A 1 92 ? 10.391 -6.251 -0.546 1.00 71.12 92 ALA A C 1
ATOM 678 O O . ALA A 1 92 ? 9.581 -5.982 0.340 1.00 71.12 92 ALA A O 1
ATOM 679 N N . TRP A 1 93 ? 11.492 -5.511 -0.724 1.00 69.06 93 TRP A N 1
ATOM 680 C CA . TRP A 1 93 ? 11.815 -4.355 0.123 1.00 69.06 93 TRP A CA 1
ATOM 681 C C . TRP A 1 93 ? 10.854 -3.169 -0.087 1.00 69.06 93 TRP A C 1
ATOM 683 O O . TRP A 1 93 ? 10.581 -2.431 0.858 1.00 69.06 93 TRP A O 1
ATOM 693 N N . MET A 1 94 ? 10.303 -3.002 -1.296 1.00 67.38 94 MET A N 1
ATOM 694 C CA . MET A 1 94 ? 9.305 -1.968 -1.600 1.00 67.38 94 MET A CA 1
ATOM 695 C C . MET A 1 94 ? 7.961 -2.312 -0.956 1.00 67.38 94 MET A C 1
ATOM 697 O O . MET A 1 94 ? 7.291 -1.432 -0.423 1.00 67.38 94 MET A O 1
ATOM 701 N N . LEU A 1 95 ? 7.596 -3.597 -0.924 1.00 66.69 95 LEU A N 1
ATOM 702 C CA . LEU A 1 95 ? 6.413 -4.060 -0.195 1.00 66.69 95 LEU A CA 1
ATOM 703 C C . LEU A 1 95 ? 6.550 -3.879 1.322 1.00 66.69 95 LEU A C 1
ATOM 705 O O . LEU A 1 95 ? 5.591 -3.500 1.992 1.00 66.69 95 LEU A O 1
ATOM 709 N N . LEU A 1 96 ? 7.746 -4.115 1.869 1.00 69.12 96 LEU A N 1
ATOM 710 C CA . LEU A 1 96 ? 8.048 -3.881 3.285 1.00 69.12 96 LEU A CA 1
ATOM 711 C C . LEU A 1 96 ? 7.816 -2.417 3.692 1.00 69.12 96 LEU A C 1
ATOM 713 O O . LEU A 1 96 ? 7.367 -2.168 4.809 1.00 69.12 96 LEU A O 1
ATOM 717 N N . LEU A 1 97 ? 8.043 -1.460 2.785 1.00 67.19 97 LEU A N 1
ATOM 718 C CA . LEU A 1 97 ? 7.717 -0.045 3.007 1.00 67.19 97 LEU A CA 1
ATOM 719 C C . LEU A 1 97 ? 6.211 0.247 3.004 1.00 67.19 97 LEU A C 1
ATOM 721 O O . LEU A 1 97 ? 5.790 1.242 3.593 1.00 67.19 97 LEU A O 1
ATOM 725 N N . LEU A 1 98 ? 5.395 -0.607 2.384 1.00 64.50 98 LEU A N 1
ATOM 726 C CA . LEU A 1 98 ? 3.936 -0.481 2.402 1.00 64.50 98 LEU A CA 1
ATOM 727 C C . LEU A 1 98 ? 3.302 -1.100 3.646 1.00 64.50 98 LEU A C 1
ATOM 729 O O . LEU A 1 98 ? 2.244 -0.648 4.070 1.00 64.50 98 LEU A O 1
ATOM 733 N N . LEU A 1 99 ? 3.947 -2.088 4.266 1.00 67.06 99 LEU A N 1
ATOM 734 C CA . LEU A 1 99 ? 3.465 -2.723 5.494 1.00 67.06 99 LEU A CA 1
ATOM 735 C C . LEU A 1 99 ? 3.124 -1.739 6.642 1.00 67.06 99 LEU A C 1
ATOM 737 O O . LEU A 1 99 ? 2.106 -1.944 7.306 1.00 67.06 99 LEU A O 1
ATOM 741 N N . PRO A 1 100 ? 3.905 -0.667 6.906 1.00 70.25 100 PRO A N 1
ATOM 742 C CA . PRO A 1 100 ? 3.575 0.292 7.957 1.00 70.25 100 PRO A CA 1
ATOM 743 C C . PRO A 1 100 ? 2.454 1.272 7.583 1.00 70.25 100 PRO A C 1
ATOM 745 O O . PRO A 1 100 ? 1.874 1.865 8.489 1.00 70.25 100 PRO A O 1
ATOM 748 N N . MET A 1 101 ? 2.120 1.462 6.301 1.00 65.75 101 MET A N 1
ATOM 749 C CA . MET A 1 101 ? 1.122 2.460 5.873 1.00 65.75 101 MET A CA 1
ATOM 750 C C . MET A 1 101 ? -0.279 2.212 6.462 1.00 65.75 101 MET A C 1
ATOM 752 O O . MET A 1 101 ? -0.824 3.128 7.082 1.00 65.75 101 MET A O 1
ATOM 756 N N . PRO A 1 102 ? -0.851 0.994 6.382 1.00 63.94 102 PRO A N 1
ATOM 757 C CA . PRO A 1 102 ? -2.148 0.694 6.987 1.00 63.94 102 PRO A CA 1
ATOM 758 C C . PRO A 1 102 ? -2.154 0.914 8.505 1.00 63.94 102 PRO A C 1
ATOM 760 O O . PRO A 1 102 ? -3.130 1.420 9.057 1.00 63.94 102 PRO A O 1
ATOM 763 N N . LEU A 1 103 ? -1.044 0.583 9.178 1.00 66.81 103 LEU A N 1
ATOM 764 C CA . LEU A 1 103 ? -0.872 0.787 10.619 1.00 66.81 103 LEU A CA 1
ATOM 765 C C . LEU A 1 103 ? -0.772 2.275 10.977 1.00 66.81 103 LEU A C 1
ATOM 767 O O . LEU A 1 103 ? -1.352 2.705 11.973 1.00 66.81 103 LEU A O 1
ATOM 771 N N . ALA A 1 104 ? -0.072 3.067 10.162 1.00 69.62 104 ALA A N 1
ATOM 772 C CA . ALA A 1 104 ? 0.067 4.505 10.350 1.00 69.62 104 ALA A CA 1
ATOM 773 C C . ALA A 1 104 ? -1.273 5.231 10.163 1.00 69.62 104 ALA A C 1
ATOM 775 O O . ALA A 1 104 ? -1.653 6.029 11.019 1.00 69.62 104 ALA A O 1
ATOM 776 N N . VAL A 1 105 ? -2.018 4.919 9.095 1.00 67.00 105 VAL A N 1
ATOM 777 C CA . VAL A 1 105 ? -3.354 5.490 8.836 1.00 67.00 105 VAL A CA 1
ATOM 778 C C . VAL A 1 105 ? -4.315 5.150 9.975 1.00 67.00 105 VAL A C 1
ATOM 780 O O . VAL A 1 105 ? -4.973 6.041 10.514 1.00 67.00 105 VAL A O 1
ATOM 783 N N . TRP A 1 106 ? -4.338 3.884 10.402 1.00 68.62 106 TRP A N 1
ATOM 784 C CA . TRP A 1 106 ? -5.133 3.456 11.551 1.00 68.62 106 TRP A CA 1
ATOM 785 C C . TRP A 1 106 ? -4.743 4.200 12.839 1.00 68.62 106 TRP A C 1
ATOM 787 O O . TRP A 1 106 ? -5.614 4.687 13.561 1.00 68.62 106 TRP A O 1
ATOM 797 N N . GLY A 1 107 ? -3.442 4.342 13.109 1.00 66.00 107 GLY A N 1
ATOM 798 C CA . GLY A 1 107 ? -2.935 5.032 14.295 1.00 66.00 107 GLY A CA 1
ATOM 799 C C . GLY A 1 107 ? -3.300 6.519 14.330 1.00 66.00 107 GLY A C 1
ATOM 800 O O . GLY A 1 107 ? -3.732 7.020 15.370 1.00 66.00 107 GLY A O 1
ATOM 801 N N . VAL A 1 108 ? -3.181 7.226 13.202 1.00 71.19 108 VAL A N 1
ATOM 802 C CA . VAL A 1 108 ? -3.564 8.646 13.092 1.00 71.19 108 VAL A CA 1
ATOM 803 C C . VAL A 1 108 ? -5.061 8.830 13.341 1.00 71.19 108 VAL A C 1
ATOM 805 O O . VAL A 1 108 ? -5.449 9.712 14.110 1.00 71.19 108 VAL A O 1
ATOM 808 N N . ASP A 1 109 ? -5.894 7.984 12.739 1.00 67.44 109 ASP A N 1
ATOM 809 C CA . ASP A 1 109 ? -7.348 8.046 12.888 1.00 67.44 109 ASP A CA 1
ATOM 810 C C . ASP A 1 109 ? -7.804 7.748 14.332 1.00 67.44 109 ASP A C 1
ATOM 812 O O . ASP A 1 109 ? -8.701 8.404 14.875 1.00 67.44 109 ASP A O 1
ATOM 816 N N . GLU A 1 110 ? -7.137 6.815 15.015 1.00 71.06 110 GLU A N 1
ATOM 817 C CA . GLU A 1 110 ? -7.396 6.528 16.428 1.00 71.06 110 GLU A CA 1
ATOM 818 C C . GLU A 1 110 ? -6.975 7.689 17.341 1.00 71.06 110 GLU A C 1
ATOM 820 O O . GLU A 1 110 ? -7.734 8.083 18.229 1.00 71.06 110 GLU A O 1
ATOM 825 N N . ILE A 1 111 ? -5.811 8.302 17.095 1.00 74.94 111 ILE A N 1
ATOM 826 C CA . ILE A 1 111 ? -5.340 9.474 17.851 1.00 74.94 111 ILE A CA 1
ATOM 827 C C . ILE A 1 111 ? -6.281 10.667 17.648 1.00 74.94 111 ILE A C 1
ATOM 829 O O . ILE A 1 111 ? -6.638 11.339 18.622 1.00 74.94 111 ILE A O 1
ATOM 833 N N . TYR A 1 112 ? -6.701 10.935 16.409 1.00 73.62 112 TYR A N 1
ATOM 834 C CA . TYR A 1 112 ? -7.649 12.006 16.096 1.00 73.62 112 TYR A CA 1
ATOM 835 C C . TYR A 1 112 ? -8.965 11.817 16.861 1.00 73.62 112 TYR A C 1
ATOM 837 O O . TYR A 1 112 ? -9.437 12.730 17.547 1.00 73.62 112 TYR A O 1
ATOM 845 N N . ARG A 1 113 ? -9.517 10.600 16.844 1.00 66.00 113 ARG A N 1
ATOM 846 C CA . ARG A 1 113 ? -10.754 10.281 17.568 1.00 66.00 113 ARG A CA 1
ATOM 847 C C . ARG A 1 113 ? -10.584 10.288 19.081 1.00 66.00 113 ARG A C 1
ATOM 849 O O . ARG A 1 113 ? -11.483 10.746 19.782 1.00 66.00 113 ARG A O 1
ATOM 856 N N . TRP A 1 114 ? -9.453 9.833 19.610 1.00 69.50 114 TRP A N 1
ATOM 857 C CA . TRP A 1 114 ? -9.148 9.934 21.038 1.00 69.50 114 TRP A CA 1
ATOM 858 C C . TRP A 1 114 ? -9.114 11.393 21.503 1.00 69.50 114 TRP A C 1
ATOM 860 O O . TRP A 1 114 ? -9.635 11.703 22.575 1.00 69.50 114 TRP A O 1
ATOM 870 N N . ARG A 1 115 ? -8.587 12.308 20.677 1.00 75.56 115 ARG A N 1
ATOM 871 C CA . ARG A 1 115 ? -8.647 13.752 20.948 1.00 75.56 115 ARG A CA 1
ATOM 872 C C . ARG A 1 115 ? -10.083 14.281 20.923 1.00 75.56 115 ARG A C 1
ATOM 874 O O . ARG A 1 115 ? -10.430 15.040 21.820 1.00 75.56 115 ARG A O 1
ATOM 881 N N . LEU A 1 116 ? -10.924 13.848 19.978 1.00 71.25 116 LEU A N 1
ATOM 882 C 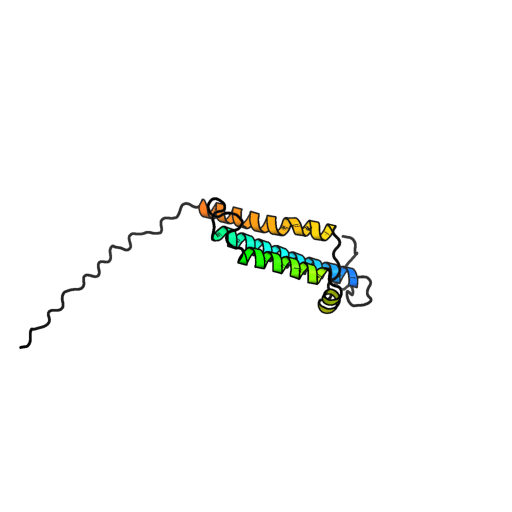CA . LEU A 1 116 ? -12.351 14.215 19.936 1.00 71.25 116 LEU A CA 1
ATOM 883 C C . LEU A 1 116 ? -13.137 13.684 21.147 1.00 71.25 116 LEU A C 1
ATOM 885 O O . LEU A 1 116 ? -13.932 14.417 21.722 1.00 71.25 116 LEU A O 1
ATOM 889 N N . ARG A 1 117 ? -12.885 12.445 21.591 1.00 69.12 117 ARG A N 1
ATOM 890 C CA . ARG A 1 117 ? -13.517 11.856 22.793 1.00 69.12 117 ARG A CA 1
ATOM 891 C C . ARG A 1 117 ? -13.100 12.555 24.092 1.00 69.12 117 ARG A C 1
ATOM 893 O O . ARG A 1 117 ? -13.812 12.462 25.086 1.00 69.12 117 ARG A O 1
ATOM 900 N N . ARG A 1 118 ? -11.936 13.214 24.094 1.00 65.94 118 ARG A N 1
ATOM 901 C CA . ARG A 1 118 ? -11.415 14.009 25.218 1.00 65.94 118 ARG A CA 1
ATOM 902 C C . ARG A 1 118 ? -11.864 15.465 25.200 1.00 65.94 118 ARG A C 1
ATOM 904 O O . ARG A 1 118 ? -11.615 16.164 26.179 1.00 65.94 118 ARG A O 1
ATOM 911 N N . GLN A 1 119 ? -12.518 15.927 24.135 1.00 65.75 119 GLN A N 1
ATOM 912 C CA . GLN A 1 119 ? -13.198 17.212 24.183 1.00 65.75 119 GLN A CA 1
ATOM 913 C C . GLN A 1 119 ? -14.435 17.033 25.072 1.00 65.75 119 GLN A C 1
ATOM 915 O O . GLN A 1 119 ? -15.276 16.187 24.758 1.00 65.75 119 GLN A O 1
ATOM 920 N N . PRO A 1 120 ? -14.548 17.762 26.199 1.00 55.56 120 PRO A N 1
ATOM 921 C CA . PRO A 1 120 ? -15.759 17.722 27.001 1.00 55.56 120 PRO A CA 1
ATOM 922 C C . PRO A 1 120 ? -16.916 18.090 26.080 1.00 55.56 120 PRO A C 1
ATOM 924 O O . PRO A 1 120 ? -16.842 19.103 25.383 1.00 55.56 120 PRO A O 1
ATOM 927 N N . ALA A 1 121 ? -17.941 17.234 26.034 1.00 60.91 121 ALA A N 1
ATOM 928 C CA . ALA A 1 121 ? -19.159 17.496 25.289 1.00 60.91 121 ALA A CA 1
ATOM 929 C C . ALA A 1 121 ? -19.640 18.897 25.676 1.00 60.91 121 ALA A C 1
ATOM 931 O O . ALA A 1 121 ? -20.112 19.112 26.792 1.00 60.91 121 ALA A O 1
ATOM 932 N N . HIS A 1 122 ? -19.438 19.873 24.788 1.00 57.69 122 HIS A N 1
ATOM 933 C CA . HIS A 1 122 ? -19.955 21.208 25.006 1.00 57.69 122 HIS A CA 1
ATOM 934 C C . HIS A 1 122 ? -21.466 21.039 24.951 1.00 57.69 122 HIS A C 1
ATOM 936 O O . HIS A 1 122 ? -22.022 20.721 23.899 1.00 57.69 122 HIS A O 1
ATOM 942 N N . ASN A 1 123 ? -22.078 21.100 26.129 1.00 52.72 123 ASN A N 1
ATOM 943 C CA . ASN A 1 123 ? -23.444 20.705 26.407 1.00 52.72 123 ASN A CA 1
ATOM 944 C C . ASN A 1 123 ? -24.394 21.540 25.532 1.00 52.72 123 ASN A C 1
ATOM 946 O O . ASN A 1 123 ? -24.803 22.634 25.903 1.00 52.72 123 ASN A O 1
ATOM 950 N N . ARG A 1 124 ? -24.706 21.051 24.326 1.00 57.34 124 ARG A N 1
ATOM 951 C CA . ARG A 1 124 ? -25.639 21.690 23.384 1.00 57.34 124 ARG A CA 1
ATOM 952 C C . ARG A 1 124 ? -27.093 21.292 23.636 1.00 57.34 124 ARG A C 1
ATOM 954 O O . ARG A 1 124 ? -27.954 21.539 22.800 1.00 57.34 124 ARG A O 1
ATOM 961 N N . HIS A 1 125 ? -27.394 20.769 24.819 1.00 52.47 125 HIS A N 1
ATOM 962 C CA . HIS A 1 125 ? -28.751 20.768 25.347 1.00 52.47 125 HIS A CA 1
ATOM 963 C C . HIS A 1 125 ? -28.982 22.053 26.142 1.00 52.47 125 HIS A C 1
ATOM 965 O O . HIS A 1 125 ? -29.068 22.054 27.366 1.00 52.47 125 HIS A O 1
ATOM 971 N N . GLY A 1 126 ? -29.092 23.167 25.414 1.00 54.38 126 GLY A N 1
ATOM 972 C CA . GLY A 1 126 ? -29.915 24.270 25.898 1.00 54.38 126 GLY A CA 1
ATOM 973 C C . GLY A 1 126 ? -31.356 23.758 26.061 1.00 54.38 126 GLY A C 1
ATOM 974 O O . GLY A 1 126 ? -31.792 22.939 25.244 1.00 54.38 126 GLY A O 1
ATOM 975 N N . PRO A 1 127 ? -32.095 24.170 27.103 1.00 50.72 127 PRO A N 1
ATOM 976 C CA . PRO A 1 127 ? -33.438 23.667 27.372 1.00 50.72 127 PRO A CA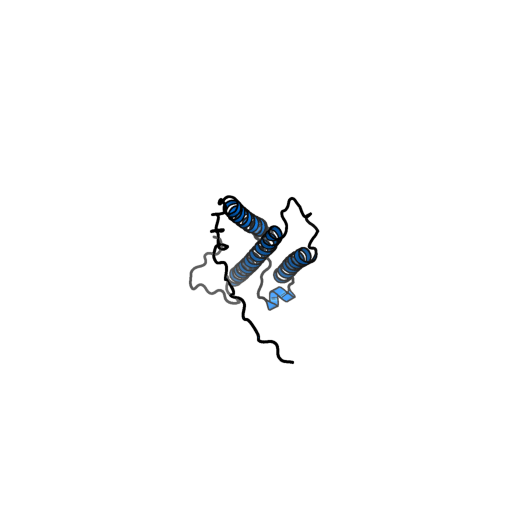 1
ATOM 977 C C . PRO A 1 127 ? -34.428 24.146 26.297 1.00 50.72 127 PRO A C 1
ATOM 979 O O . PRO A 1 127 ? -35.120 25.144 26.464 1.00 50.72 127 PRO A O 1
ATOM 982 N N . LEU A 1 128 ? -34.541 23.415 25.186 1.00 59.75 128 LEU A N 1
ATOM 983 C CA . LEU A 1 128 ? -35.538 23.652 24.130 1.00 59.75 128 LEU A CA 1
ATOM 984 C C . LEU A 1 128 ? -36.910 23.028 24.461 1.00 59.75 128 LEU A C 1
ATOM 986 O O . LEU A 1 128 ? -37.671 22.671 23.571 1.00 59.75 128 LEU A O 1
ATOM 990 N N . HIS A 1 129 ? -37.252 22.876 25.743 1.00 56.28 129 HIS A N 1
ATOM 991 C CA . HIS A 1 129 ? -38.578 22.408 26.188 1.00 56.28 129 HIS A CA 1
ATOM 992 C C . HIS A 1 129 ? -39.447 23.519 26.804 1.00 56.28 129 HIS A C 1
ATOM 994 O O . HIS A 1 129 ? -40.519 23.244 27.333 1.00 56.28 129 HIS A O 1
ATOM 1000 N N . ALA A 1 130 ? -39.035 24.787 26.689 1.00 55.62 130 ALA A N 1
ATOM 1001 C CA . ALA A 1 130 ? -39.795 25.941 27.181 1.00 55.62 130 ALA A CA 1
ATOM 1002 C C . ALA A 1 130 ? -40.710 26.602 26.128 1.00 55.62 130 ALA A C 1
ATOM 1004 O O . ALA A 1 130 ? -41.152 27.728 26.326 1.00 55.62 130 ALA A O 1
ATOM 1005 N N . ALA A 1 131 ? -41.034 25.920 25.028 1.00 55.19 131 ALA A N 1
ATOM 1006 C CA . ALA A 1 131 ? -42.076 26.359 24.100 1.00 55.19 131 ALA A CA 1
ATOM 1007 C C . ALA A 1 131 ? -43.234 25.356 24.134 1.00 55.19 131 ALA A C 1
ATOM 1009 O O . ALA A 1 131 ? -43.428 24.557 23.220 1.00 55.19 131 ALA A O 1
ATOM 1010 N N . ARG A 1 132 ? -43.990 25.376 25.241 1.00 54.19 132 ARG A N 1
ATOM 1011 C CA . ARG A 1 132 ? -45.340 24.805 25.284 1.00 54.19 132 ARG A CA 1
ATOM 1012 C C . ARG A 1 132 ? -46.156 25.502 24.198 1.00 54.19 132 ARG A C 1
ATOM 1014 O O . ARG A 1 132 ? -46.528 26.661 24.349 1.00 54.19 132 ARG A O 1
ATOM 1021 N N . VAL A 1 133 ? -46.431 24.791 23.112 1.00 59.72 133 VAL A N 1
ATOM 1022 C CA . VAL A 1 133 ? -47.518 25.141 22.202 1.00 59.72 133 VAL A CA 1
ATOM 1023 C C . VAL A 1 133 ? -48.809 24.879 22.975 1.00 59.72 133 VAL A C 1
ATOM 1025 O O . VAL A 1 133 ? -49.285 23.750 23.061 1.00 59.72 133 VAL A O 1
ATOM 1028 N N . THR A 1 134 ? -49.327 25.918 23.627 1.00 57.97 134 THR A N 1
ATOM 1029 C CA . THR A 1 134 ? -50.667 25.916 24.216 1.00 57.97 134 THR A CA 1
ATOM 1030 C C . THR A 1 134 ? -51.666 25.920 23.064 1.00 57.97 134 THR A C 1
ATOM 1032 O O . THR A 1 134 ? -51.984 26.970 22.511 1.00 57.97 134 THR A O 1
ATOM 1035 N N . VAL A 1 135 ? -52.123 24.738 22.656 1.00 61.69 135 VAL A N 1
ATOM 1036 C CA . VAL A 1 135 ? -53.267 24.606 21.749 1.00 61.69 135 VAL A CA 1
ATOM 1037 C C . VAL A 1 135 ? -54.519 24.886 22.580 1.00 61.69 135 VAL A C 1
ATOM 1039 O O . VAL A 1 135 ? -54.822 24.144 23.512 1.00 61.69 135 VAL A O 1
ATOM 1042 N N . ALA A 1 136 ? -55.202 25.995 22.294 1.00 67.50 136 ALA A N 1
ATOM 1043 C CA . ALA A 1 136 ? -56.499 26.300 22.892 1.00 67.50 136 ALA A CA 1
ATOM 1044 C C . ALA A 1 136 ? -57.554 25.274 22.421 1.00 67.50 136 ALA A C 1
ATOM 1046 O O . ALA A 1 136 ? -57.469 24.814 21.278 1.00 67.50 136 ALA A O 1
ATOM 1047 N N . PRO A 1 137 ? -58.542 24.904 23.257 1.00 61.59 137 PRO A N 1
ATOM 1048 C CA . PRO A 1 137 ? -59.582 23.974 22.847 1.00 61.59 137 PRO A CA 1
ATOM 1049 C C . PRO A 1 137 ? -60.500 24.651 21.824 1.00 61.59 137 PRO A C 1
ATOM 1051 O O . PRO A 1 137 ? -60.994 25.753 22.051 1.00 61.59 137 PRO A O 1
ATOM 1054 N N . VAL A 1 138 ? -60.707 23.991 20.684 1.00 70.88 138 VAL A N 1
ATOM 1055 C CA . VAL A 1 138 ? -61.727 24.365 19.701 1.00 70.88 138 VAL A CA 1
ATOM 1056 C C . VAL A 1 138 ? -63.029 23.695 20.129 1.00 70.88 138 VAL A C 1
ATOM 1058 O O . VAL A 1 138 ? -63.157 22.477 20.021 1.00 70.88 138 VAL A O 1
ATOM 1061 N N . ASP A 1 139 ? -63.979 24.482 20.631 1.00 64.62 139 ASP A N 1
ATOM 1062 C CA . ASP A 1 139 ? -65.344 24.019 20.878 1.00 64.62 139 ASP A CA 1
ATOM 1063 C C . ASP A 1 139 ? -66.056 23.771 19.539 1.00 64.62 139 ASP A C 1
ATOM 1065 O O . ASP A 1 139 ? -66.135 24.652 18.677 1.00 64.62 139 ASP A O 1
ATOM 1069 N N . HIS A 1 140 ? -66.602 22.566 19.364 1.00 70.50 140 HIS A N 1
ATOM 1070 C CA . HIS A 1 140 ? -67.529 22.256 18.277 1.00 70.50 140 HIS A CA 1
ATOM 1071 C C . HIS A 1 140 ? -68.954 22.112 18.822 1.00 70.50 140 HIS A C 1
ATOM 1073 O O . HIS A 1 140 ? -69.169 21.343 19.762 1.00 70.50 140 HIS A O 1
ATOM 1079 N N . PRO A 1 141 ? -69.942 22.834 18.255 1.00 61.09 141 PRO A N 1
ATOM 1080 C CA . PRO A 1 141 ? -71.317 22.749 18.713 1.00 61.09 141 PRO A CA 1
ATOM 1081 C C . PRO A 1 141 ? -71.932 21.399 18.338 1.00 61.09 141 PRO A C 1
ATOM 1083 O O . PRO A 1 141 ? -71.847 20.939 17.198 1.00 61.09 141 PRO A O 1
ATOM 1086 N N . ALA A 1 142 ? -72.582 20.788 19.326 1.00 60.50 142 ALA A N 1
ATOM 1087 C CA . ALA A 1 142 ? -73.386 19.590 19.171 1.00 60.50 142 ALA A CA 1
ATOM 1088 C C . ALA A 1 142 ? -74.545 19.854 18.202 1.00 60.50 142 ALA A C 1
ATOM 1090 O O . ALA A 1 142 ? -75.399 20.705 18.464 1.00 60.50 142 ALA A O 1
ATOM 1091 N N . HIS A 1 143 ? -74.601 19.091 17.113 1.00 57.56 143 HIS A N 1
ATOM 1092 C CA . HIS A 1 143 ? -75.793 18.999 16.281 1.00 57.56 143 HIS A CA 1
ATOM 1093 C C . HIS A 1 143 ? -76.414 17.606 16.395 1.00 57.56 143 HIS A C 1
ATOM 1095 O O . HIS A 1 143 ? -75.720 16.593 16.421 1.00 57.56 143 HIS A O 1
ATOM 1101 N N . LYS A 1 144 ? -77.734 17.663 16.572 1.00 47.44 144 LYS A N 1
ATOM 1102 C CA . LYS A 1 144 ? -78.706 16.603 16.827 1.00 47.44 144 LYS A CA 1
ATOM 1103 C C . LYS A 1 144 ? -78.889 15.665 15.643 1.00 47.44 144 LYS A C 1
ATOM 1105 O O . LYS A 1 144 ? -78.715 16.144 14.501 1.00 47.44 144 LYS A O 1
#

Secondary structure (DSSP, 8-state):
--S---TT---STTSTTHHHHHHHHHHHHHHHHHHHHHHHHHHHHHHS-TTTS-TTS-HHHHHHHHHHHHHHHHHHH-HHHHHHHT--PPPHHHHHHHTHHHHHHHHHHHHHHHHHHTS--------TT---------------

Sequence (144 aa):
MRSGWHPGDPTGPGTPLFHTYLQATTMSFAAIVACQVGTAFASRTAWASLKSVGVTTNRLVLGGIAFELIFACAVIYLPALQYVFGSAALDAWMLLLLLPMPLAVWGVDEIYRWRLRRQPAHNRHGPLHAARVTVAPVDHPAHK

Radius of gyration: 27.93 Å; chains: 1; bounding box: 98×38×52 Å